Protein AF-A0A7S3TQH4-F1 (afdb_monomer_lite)

Radius of gyration: 14.32 Å; chains: 1; bounding box: 44×24×31 Å

Structure (mmCIF, N/CA/C/O backbone):
data_AF-A0A7S3TQH4-F1
#
_entry.id   AF-A0A7S3TQH4-F1
#
loop_
_atom_site.group_PDB
_atom_site.id
_atom_site.type_symbol
_atom_site.label_atom_id
_atom_site.label_alt_id
_atom_site.label_comp_id
_atom_site.label_asym_id
_atom_site.label_entity_id
_atom_site.label_seq_id
_atom_site.pdbx_PDB_ins_code
_atom_site.Cartn_x
_atom_site.Cartn_y
_atom_site.Cartn_z
_atom_site.occupancy
_atom_site.B_iso_or_equiv
_atom_site.auth_seq_id
_atom_site.auth_comp_id
_atom_site.auth_asym_id
_atom_site.auth_atom_id
_atom_site.pdbx_PDB_model_num
ATOM 1 N N . GLY A 1 1 ? 15.766 -11.683 -3.953 1.00 62.03 1 GLY A N 1
ATOM 2 C CA . GLY A 1 1 ? 15.327 -10.357 -3.471 1.00 62.03 1 GLY A CA 1
ATOM 3 C C . GLY A 1 1 ? 14.874 -10.472 -2.030 1.00 62.03 1 GLY A C 1
ATOM 4 O O . GLY A 1 1 ? 14.297 -11.494 -1.687 1.00 62.03 1 GLY A O 1
ATOM 5 N N . PHE A 1 2 ? 15.157 -9.471 -1.198 1.00 79.88 2 PHE A N 1
ATOM 6 C CA . PHE A 1 2 ? 14.740 -9.440 0.209 1.00 79.88 2 PHE A CA 1
ATOM 7 C C . PHE A 1 2 ? 13.280 -8.990 0.351 1.00 79.88 2 PHE A C 1
ATOM 9 O O . PHE A 1 2 ? 12.819 -8.143 -0.426 1.00 79.88 2 PHE A O 1
ATOM 16 N N . ALA A 1 3 ? 12.575 -9.569 1.326 1.00 89.88 3 ALA A N 1
ATOM 17 C CA . ALA A 1 3 ? 11.211 -9.183 1.672 1.00 89.88 3 ALA A CA 1
ATOM 18 C C . ALA A 1 3 ? 11.186 -7.756 2.238 1.00 89.88 3 ALA A C 1
ATOM 20 O O . ALA A 1 3 ? 12.137 -7.332 2.894 1.00 89.88 3 ALA A O 1
ATOM 21 N N . LYS A 1 4 ? 10.121 -7.011 1.943 1.00 93.38 4 LYS A N 1
ATOM 22 C CA . LYS A 1 4 ? 9.895 -5.647 2.441 1.00 93.38 4 LYS A CA 1
ATOM 23 C C . LYS A 1 4 ? 8.472 -5.557 2.950 1.00 93.38 4 LYS A C 1
ATOM 25 O O . LYS A 1 4 ? 7.587 -6.132 2.326 1.00 93.38 4 LYS A O 1
ATOM 30 N N . THR A 1 5 ? 8.257 -4.790 4.005 1.00 96.19 5 THR A N 1
ATOM 31 C CA . THR A 1 5 ? 6.910 -4.434 4.442 1.00 96.19 5 THR A CA 1
ATOM 32 C C . THR A 1 5 ? 6.827 -2.924 4.510 1.00 96.19 5 THR A C 1
ATOM 34 O O . THR A 1 5 ? 7.639 -2.295 5.185 1.00 96.19 5 THR A O 1
ATOM 37 N N . LEU A 1 6 ? 5.873 -2.351 3.783 1.00 96.00 6 LEU A N 1
ATOM 38 C CA . LEU A 1 6 ? 5.499 -0.953 3.935 1.00 96.00 6 LEU A CA 1
ATOM 39 C C . LEU A 1 6 ? 4.261 -0.897 4.823 1.00 96.00 6 LEU A C 1
ATOM 41 O O . LEU A 1 6 ? 3.276 -1.565 4.523 1.00 96.00 6 LEU A O 1
ATOM 45 N N . VAL A 1 7 ? 4.316 -0.110 5.892 1.00 97.19 7 VAL A N 1
ATOM 46 C CA . VAL A 1 7 ? 3.204 0.050 6.829 1.00 97.19 7 VAL A CA 1
ATOM 47 C C . VAL A 1 7 ? 2.745 1.499 6.798 1.00 97.19 7 VAL A C 1
ATOM 49 O O . VAL A 1 7 ? 3.547 2.409 7.001 1.00 97.19 7 VAL A O 1
ATOM 52 N N . LEU A 1 8 ? 1.460 1.706 6.532 1.00 96.25 8 LEU A N 1
ATOM 53 C CA . LEU A 1 8 ? 0.815 3.011 6.530 1.00 96.25 8 LEU A CA 1
ATOM 54 C C . LEU A 1 8 ? -0.213 3.048 7.647 1.00 96.25 8 LEU A C 1
ATOM 56 O O . LEU A 1 8 ? -1.069 2.173 7.735 1.00 96.25 8 LEU A O 1
ATOM 60 N N . LYS A 1 9 ? -0.150 4.086 8.477 1.00 96.31 9 LYS A N 1
ATOM 61 C CA . LYS A 1 9 ? -1.147 4.329 9.513 1.00 96.31 9 LYS A CA 1
ATOM 62 C C . LYS A 1 9 ? -1.999 5.521 9.115 1.00 96.31 9 LYS A C 1
ATOM 64 O O . LYS A 1 9 ? -1.477 6.616 8.911 1.00 96.31 9 LYS A O 1
ATOM 69 N N . VAL A 1 10 ? -3.302 5.303 9.000 1.00 94.38 10 VAL A N 1
ATOM 70 C CA . VAL A 1 10 ? -4.258 6.347 8.637 1.00 94.38 10 VAL A CA 1
ATOM 71 C C . VAL A 1 10 ? -4.326 7.379 9.765 1.00 94.38 10 VAL A C 1
ATOM 73 O O . VAL A 1 10 ? -4.589 7.038 10.917 1.00 94.38 10 VAL A O 1
ATOM 76 N N . ALA A 1 11 ? -4.059 8.644 9.444 1.00 93.75 11 ALA A N 1
ATOM 77 C CA . ALA A 1 11 ? -3.984 9.735 10.422 1.00 93.75 11 ALA A CA 1
ATOM 78 C C . ALA A 1 11 ? -5.213 10.661 10.417 1.00 93.75 11 ALA A C 1
ATOM 80 O O . ALA A 1 11 ? -5.319 11.540 11.268 1.00 93.75 11 ALA A O 1
ATOM 81 N N . ALA A 1 12 ? -6.128 10.479 9.466 1.00 92.00 12 ALA A N 1
ATOM 82 C CA . ALA A 1 12 ? -7.334 11.282 9.299 1.00 92.00 12 ALA A CA 1
ATOM 83 C C . ALA A 1 12 ? -8.555 10.370 9.184 1.00 92.00 12 ALA A C 1
ATOM 85 O O . ALA A 1 12 ? -8.422 9.208 8.807 1.00 92.00 12 ALA A O 1
ATOM 86 N N . SER A 1 13 ? -9.736 10.891 9.507 1.00 94.25 13 SER A N 1
ATOM 87 C CA . SER A 1 13 ? -10.961 10.115 9.343 1.00 94.25 13 SER A CA 1
ATOM 88 C C . SER A 1 13 ? -11.274 9.962 7.857 1.00 94.25 13 SER A C 1
ATOM 90 O O . SER A 1 13 ? -11.422 10.958 7.149 1.00 94.25 13 SER A O 1
ATOM 92 N N . LEU A 1 14 ? -11.298 8.715 7.389 1.00 92.19 14 LEU A N 1
ATOM 93 C CA . LEU A 1 14 ? -11.472 8.350 5.985 1.00 92.19 14 LEU A CA 1
ATOM 94 C C . LEU A 1 14 ? -12.351 7.103 5.884 1.00 92.19 14 LEU A C 1
ATOM 96 O O . LEU A 1 14 ? -12.193 6.164 6.665 1.00 92.19 14 LEU A O 1
ATOM 100 N N . THR A 1 15 ? -13.234 7.064 4.887 1.00 92.94 15 THR A N 1
ATOM 101 C CA . THR A 1 15 ? -13.966 5.840 4.529 1.00 92.94 15 THR A CA 1
ATOM 102 C C . THR A 1 15 ? -13.047 4.835 3.829 1.00 92.94 15 THR A C 1
ATOM 104 O O . THR A 1 15 ? -11.970 5.191 3.341 1.00 92.94 15 THR A O 1
ATOM 107 N N . ALA A 1 16 ? -13.478 3.575 3.726 1.00 92.00 16 ALA A N 1
ATOM 108 C CA . ALA A 1 16 ? -12.741 2.538 2.999 1.00 92.00 16 ALA A CA 1
ATOM 109 C C . ALA A 1 16 ? -12.470 2.940 1.536 1.00 92.00 16 ALA A C 1
ATOM 111 O O . ALA A 1 16 ? -11.372 2.734 1.019 1.00 92.00 16 ALA A O 1
ATOM 112 N N . GLU A 1 17 ? -13.443 3.578 0.883 1.00 94.12 17 GLU A N 1
ATOM 113 C CA . GLU A 1 17 ? -13.337 4.069 -0.491 1.00 94.12 17 GLU A CA 1
ATOM 114 C C . GLU A 1 17 ? -12.305 5.183 -0.614 1.00 94.12 17 GLU A C 1
ATOM 116 O O . GLU A 1 17 ? -11.505 5.175 -1.550 1.00 94.12 17 GLU A O 1
ATOM 121 N N . GLN A 1 18 ? -12.293 6.118 0.339 1.00 94.56 18 GLN A N 1
ATOM 122 C CA . GLN A 1 18 ? -11.315 7.201 0.365 1.00 94.56 18 GLN A CA 1
ATOM 123 C C . GLN A 1 18 ? -9.906 6.660 0.602 1.00 94.56 18 GLN A C 1
ATOM 125 O O . GLN A 1 18 ? -8.977 7.051 -0.102 1.00 94.56 18 GLN A O 1
ATOM 130 N N . VAL A 1 19 ? -9.746 5.719 1.537 1.00 93.12 19 VAL A N 1
ATOM 131 C CA . VAL A 1 19 ? -8.467 5.039 1.774 1.00 93.12 19 VAL A CA 1
ATOM 132 C C . VAL A 1 19 ? -7.986 4.352 0.497 1.00 93.12 19 VAL A C 1
ATOM 134 O O . VAL A 1 19 ? -6.874 4.618 0.044 1.00 93.12 19 VAL A O 1
ATOM 137 N N . ALA A 1 20 ? -8.821 3.517 -0.127 1.00 94.94 20 ALA A N 1
ATOM 138 C CA . ALA A 1 20 ? -8.453 2.822 -1.355 1.00 94.94 20 ALA A CA 1
ATOM 139 C C . ALA A 1 20 ? -8.092 3.811 -2.477 1.00 94.94 20 ALA A C 1
ATOM 141 O O . ALA A 1 20 ? -7.069 3.645 -3.140 1.00 94.94 20 ALA A O 1
ATOM 142 N N . ALA A 1 21 ? -8.878 4.875 -2.663 1.00 94.56 21 ALA A N 1
ATOM 143 C CA . ALA A 1 21 ? -8.606 5.902 -3.664 1.00 94.56 21 ALA A CA 1
ATOM 144 C C . ALA A 1 21 ? -7.258 6.603 -3.429 1.00 94.56 21 ALA A C 1
ATOM 146 O O . ALA A 1 21 ? -6.449 6.663 -4.355 1.00 94.56 21 ALA A O 1
ATOM 147 N N . HIS A 1 22 ? -6.982 7.052 -2.200 1.00 94.62 22 HIS A N 1
ATOM 148 C CA . HIS A 1 22 ? -5.733 7.735 -1.846 1.00 94.62 22 HIS A CA 1
ATOM 149 C C . HIS A 1 22 ? -4.496 6.846 -1.991 1.00 94.62 22 HIS A C 1
ATOM 151 O O . HIS A 1 22 ? -3.430 7.339 -2.355 1.00 94.62 22 HIS A O 1
ATOM 157 N N . ILE A 1 23 ? -4.616 5.538 -1.747 1.00 95.00 23 ILE A N 1
ATOM 158 C CA . ILE A 1 23 ? -3.516 4.597 -1.995 1.00 95.00 23 ILE A CA 1
ATOM 159 C C . ILE A 1 23 ? -3.266 4.424 -3.495 1.00 95.00 23 ILE A C 1
ATOM 161 O O . ILE A 1 23 ? -2.116 4.383 -3.928 1.00 95.00 23 ILE A O 1
ATOM 165 N N . LEU A 1 24 ? -4.319 4.322 -4.308 1.00 94.81 24 LEU A N 1
ATOM 166 C CA . LEU A 1 24 ? -4.191 4.037 -5.740 1.00 94.81 24 LEU A CA 1
ATOM 167 C C . LEU A 1 24 ? -3.790 5.266 -6.563 1.00 94.81 24 LEU A C 1
ATOM 169 O O . LEU A 1 24 ? -3.138 5.116 -7.597 1.00 94.81 24 LEU A O 1
ATOM 173 N N . GLU A 1 25 ? -4.172 6.465 -6.128 1.00 94.19 25 GLU A N 1
ATOM 174 C CA . GLU A 1 25 ? -3.896 7.740 -6.796 1.00 94.19 25 GLU A CA 1
ATOM 175 C C . GLU A 1 25 ? -2.416 7.918 -7.200 1.00 94.19 25 GLU A C 1
ATOM 177 O O . GLU A 1 25 ? -2.156 8.077 -8.397 1.00 94.19 25 GLU A O 1
ATOM 182 N N . PRO A 1 26 ? -1.422 7.797 -6.297 1.00 94.06 26 PRO A N 1
ATOM 183 C CA . PRO A 1 26 ? -0.012 7.953 -6.662 1.00 94.06 26 PRO A CA 1
ATOM 184 C C . PRO A 1 26 ? 0.563 6.764 -7.453 1.00 94.06 26 PRO A C 1
ATOM 186 O O . PRO A 1 26 ? 1.627 6.895 -8.072 1.00 94.06 26 PRO A O 1
ATOM 189 N N . ILE A 1 27 ? -0.116 5.612 -7.451 1.00 95.06 27 ILE A N 1
ATOM 190 C CA . ILE A 1 27 ? 0.316 4.387 -8.141 1.00 95.06 27 ILE A CA 1
ATOM 191 C C . ILE A 1 27 ? -0.097 4.424 -9.619 1.00 95.06 27 ILE A C 1
ATOM 193 O O . ILE A 1 27 ? 0.687 4.047 -10.492 1.00 95.06 27 ILE A O 1
ATOM 197 N N . ARG A 1 28 ? -1.306 4.916 -9.922 1.00 93.38 28 ARG A N 1
ATOM 198 C CA . ARG A 1 28 ? -1.870 5.008 -11.285 1.00 93.38 28 ARG A CA 1
ATOM 199 C C . ARG A 1 28 ? -0.904 5.580 -12.335 1.00 93.38 28 ARG A C 1
ATOM 201 O O . ARG A 1 28 ? -0.685 4.898 -13.343 1.00 93.38 28 ARG A O 1
ATOM 208 N N . PRO A 1 29 ? -0.292 6.769 -12.153 1.00 92.56 29 PRO A N 1
ATOM 209 C CA . PRO A 1 29 ? 0.619 7.321 -13.158 1.00 92.56 29 PRO A CA 1
ATOM 210 C C . PRO A 1 29 ? 1.861 6.440 -13.360 1.0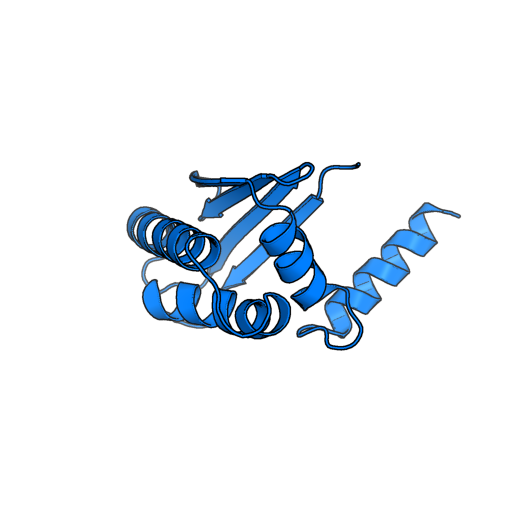0 92.56 29 PRO A C 1
ATOM 212 O O . PRO A 1 29 ? 2.305 6.250 -14.491 1.00 92.56 29 PRO A O 1
ATOM 215 N N . ARG A 1 30 ? 2.356 5.797 -12.295 1.00 92.69 30 ARG A N 1
ATOM 216 C CA . ARG A 1 30 ? 3.516 4.886 -12.330 1.00 92.69 30 ARG A CA 1
ATOM 217 C C . ARG A 1 30 ? 3.229 3.552 -13.019 1.00 92.69 30 ARG A C 1
ATOM 219 O O . ARG A 1 30 ? 4.154 2.828 -13.380 1.00 92.69 30 ARG A O 1
ATOM 226 N N . MET A 1 31 ? 1.956 3.235 -13.240 1.00 91.62 31 MET A N 1
ATOM 227 C CA . MET A 1 31 ? 1.520 2.077 -14.022 1.00 91.62 31 MET A CA 1
ATOM 228 C C . MET A 1 31 ? 1.220 2.406 -15.491 1.00 91.62 31 MET A C 1
ATOM 230 O O . MET A 1 31 ? 0.785 1.521 -16.230 1.00 91.62 31 MET A O 1
ATOM 234 N N . GLY A 1 32 ? 1.500 3.639 -15.932 1.00 84.06 32 GLY A N 1
ATOM 235 C CA . GLY A 1 32 ? 1.256 4.102 -17.299 1.00 84.06 32 GLY A CA 1
ATOM 236 C C . GLY A 1 32 ? -0.113 4.759 -17.495 1.00 84.06 32 GLY A C 1
ATOM 237 O O . GLY A 1 32 ? -0.651 4.716 -18.596 1.00 84.06 32 GLY A O 1
ATOM 238 N N . GLY A 1 33 ? -0.712 5.320 -16.437 1.00 66.50 33 GLY A N 1
ATOM 239 C CA . GLY A 1 33 ? -1.964 6.091 -16.507 1.00 66.50 33 GLY A CA 1
ATOM 240 C C . GLY A 1 33 ? -3.249 5.259 -16.632 1.00 66.50 33 GLY A C 1
ATOM 241 O O . GLY A 1 33 ? -4.334 5.782 -16.397 1.00 66.50 33 GLY A O 1
ATOM 242 N N . GLY A 1 34 ? -3.142 3.959 -16.923 1.00 65.06 34 GLY A N 1
ATOM 243 C CA . GLY A 1 34 ? -4.239 2.990 -16.931 1.00 65.06 34 GLY A CA 1
ATOM 244 C C . GLY A 1 34 ? -3.893 1.788 -16.054 1.00 65.06 34 GLY A C 1
ATOM 245 O O . GLY A 1 34 ? -3.019 0.996 -16.390 1.00 65.06 34 GLY A O 1
ATOM 246 N N . GLY A 1 35 ? -4.572 1.664 -14.914 1.00 63.59 35 GLY A N 1
ATOM 247 C CA . GLY A 1 35 ? -4.259 0.695 -13.858 1.00 63.59 35 GLY A CA 1
ATOM 248 C C . GLY A 1 35 ? -4.459 -0.779 -14.181 1.00 63.59 35 GLY A C 1
ATOM 249 O O . GLY A 1 35 ? -3.925 -1.639 -13.480 1.00 63.59 35 GLY A O 1
ATOM 250 N N . GLY A 1 36 ? -5.227 -1.066 -15.233 1.00 84.19 36 GLY A N 1
ATOM 251 C CA . GLY A 1 36 ? -5.624 -2.417 -15.609 1.00 84.19 36 GLY A CA 1
ATOM 252 C C . GLY A 1 36 ? -6.262 -3.213 -14.462 1.00 84.19 36 GLY A C 1
ATOM 253 O O . GLY A 1 36 ? -6.545 -2.702 -13.381 1.00 84.19 36 GLY A O 1
ATOM 254 N N . ARG A 1 37 ? -6.408 -4.521 -14.694 1.00 91.06 37 ARG A N 1
ATOM 255 C CA . ARG A 1 37 ? -6.983 -5.468 -13.723 1.00 91.06 37 ARG A CA 1
ATOM 256 C C . ARG A 1 37 ? -6.239 -5.510 -12.385 1.00 91.06 37 ARG A C 1
ATOM 258 O O . ARG A 1 37 ? -6.807 -5.926 -11.382 1.00 91.06 37 ARG A O 1
ATOM 265 N N . GLU A 1 38 ? -4.968 -5.119 -12.367 1.00 93.50 38 GLU A N 1
ATOM 266 C CA . GLU A 1 38 ? -4.121 -5.170 -11.175 1.00 93.50 38 GLU A CA 1
ATOM 267 C C . GLU A 1 38 ? -4.506 -4.090 -10.156 1.00 93.50 38 GLU A C 1
ATOM 269 O O . GLU A 1 38 ? -4.615 -4.398 -8.970 1.00 93.50 38 GLU A O 1
ATOM 274 N N . LEU A 1 39 ? -4.764 -2.851 -10.604 1.00 94.12 39 LEU A N 1
ATOM 275 C CA . LEU A 1 39 ? -5.272 -1.803 -9.712 1.00 94.12 39 LEU A CA 1
ATOM 276 C C . LEU A 1 39 ? -6.707 -2.067 -9.279 1.00 94.12 39 LEU A C 1
ATOM 278 O O . LEU A 1 39 ? -7.014 -1.812 -8.121 1.00 94.12 39 LEU A O 1
ATOM 282 N N . ASP A 1 40 ? -7.549 -2.613 -10.157 1.00 94.69 40 ASP A N 1
ATOM 283 C CA . ASP A 1 40 ? -8.927 -2.966 -9.796 1.00 94.69 40 ASP A CA 1
ATOM 284 C C . ASP A 1 40 ? -8.938 -4.050 -8.706 1.00 94.69 40 ASP A C 1
ATOM 286 O O . ASP A 1 40 ? -9.649 -3.947 -7.711 1.00 94.69 40 ASP A O 1
ATOM 290 N N . THR A 1 41 ? -8.067 -5.055 -8.837 1.00 96.56 41 THR A N 1
ATOM 291 C CA . THR A 1 41 ? -7.906 -6.108 -7.824 1.00 96.56 41 THR A CA 1
ATOM 292 C C . THR A 1 41 ? -7.361 -5.545 -6.511 1.00 96.56 41 THR A C 1
ATOM 294 O O . THR A 1 41 ? -7.865 -5.886 -5.444 1.00 96.56 41 THR A O 1
ATOM 297 N N . LEU A 1 42 ? -6.349 -4.668 -6.556 1.00 97.25 42 LEU A N 1
ATOM 298 C CA . LEU A 1 42 ? -5.832 -4.031 -5.343 1.00 97.25 42 LEU A CA 1
ATOM 299 C C . LEU A 1 42 ? -6.898 -3.150 -4.674 1.00 97.25 42 LEU A C 1
ATOM 301 O O . LEU A 1 42 ? -7.005 -3.156 -3.450 1.00 97.25 42 LEU A O 1
ATOM 305 N N . GLN A 1 43 ? -7.700 -2.430 -5.461 1.00 96.69 43 GLN A N 1
ATOM 306 C CA . GLN A 1 43 ? -8.817 -1.634 -4.963 1.00 96.69 43 GLN A CA 1
ATOM 307 C C . GLN A 1 43 ? -9.820 -2.504 -4.217 1.00 96.69 43 GLN A C 1
ATOM 309 O O . GLN A 1 43 ? -10.168 -2.188 -3.084 1.00 96.69 43 GLN A O 1
ATOM 314 N N . GLN A 1 44 ? -10.234 -3.611 -4.831 1.00 97.75 44 GLN A N 1
ATOM 315 C CA . GLN A 1 44 ? -11.169 -4.562 -4.243 1.00 97.75 44 GLN A CA 1
ATOM 316 C C . GLN A 1 44 ? -10.643 -5.102 -2.902 1.00 97.75 44 GLN A C 1
ATOM 318 O O . GLN A 1 44 ? -11.351 -5.045 -1.900 1.00 97.75 44 GLN A O 1
ATOM 323 N N . ILE A 1 45 ? -9.373 -5.528 -2.857 1.00 98.25 45 ILE A N 1
ATOM 324 C CA . ILE A 1 45 ? -8.720 -6.019 -1.631 1.00 98.25 45 ILE A CA 1
ATOM 325 C C . ILE A 1 45 ? -8.726 -4.953 -0.527 1.00 98.25 45 ILE A C 1
ATOM 327 O O . ILE A 1 45 ? -8.984 -5.267 0.633 1.00 98.25 45 ILE A O 1
ATOM 331 N N . LEU A 1 46 ? -8.429 -3.695 -0.867 1.00 97.69 46 LEU A N 1
ATOM 332 C CA . LEU A 1 46 ? -8.422 -2.599 0.104 1.00 97.69 46 LEU A CA 1
ATOM 333 C C . LEU A 1 46 ? -9.830 -2.295 0.622 1.00 97.69 46 LEU A C 1
ATOM 335 O O . LEU A 1 46 ? -10.001 -2.137 1.826 1.00 97.69 46 LEU A O 1
ATOM 339 N N . LEU A 1 47 ? -10.832 -2.250 -0.260 1.00 96.81 47 LEU A N 1
ATOM 340 C CA . LEU A 1 47 ? -12.225 -2.012 0.120 1.00 96.81 47 LEU A CA 1
ATOM 341 C C . LEU A 1 47 ? -12.736 -3.099 1.067 1.00 96.81 47 LEU A C 1
ATOM 343 O O . LEU A 1 47 ? -13.220 -2.788 2.153 1.00 96.81 47 LEU A O 1
ATOM 347 N N . GLU A 1 48 ? -12.584 -4.365 0.680 1.00 96.88 48 GLU A N 1
ATOM 348 C CA . GLU A 1 48 ? -13.040 -5.511 1.469 1.00 96.88 48 GLU A CA 1
ATOM 349 C C . GLU A 1 48 ? -12.273 -5.612 2.796 1.00 96.88 48 GLU A C 1
ATOM 351 O O . GLU A 1 48 ? -12.879 -5.775 3.856 1.00 96.88 48 GLU A O 1
ATOM 356 N N . GLY A 1 49 ? -10.949 -5.429 2.763 1.00 97.31 49 GLY A N 1
ATOM 357 C CA . GLY A 1 49 ? -10.107 -5.446 3.957 1.00 97.31 49 GLY A CA 1
ATOM 358 C C . GLY A 1 49 ? -10.439 -4.326 4.942 1.00 97.31 49 GLY A C 1
ATOM 359 O O . GLY A 1 49 ? -10.536 -4.568 6.145 1.00 97.31 49 GLY A O 1
ATOM 360 N N . CYS A 1 50 ? -10.643 -3.100 4.455 1.00 95.62 50 CYS A N 1
ATOM 361 C CA . CYS A 1 50 ? -11.029 -1.976 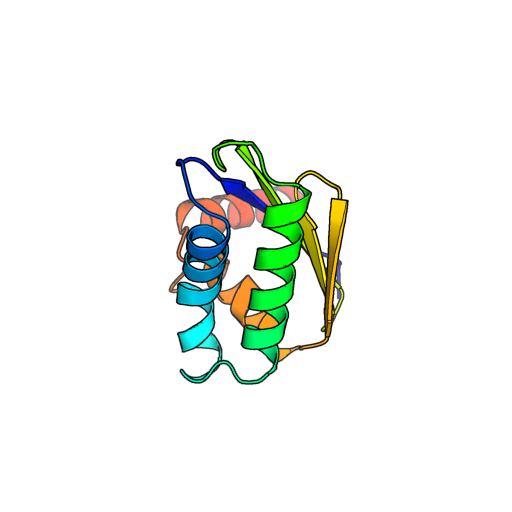5.302 1.00 95.62 50 CYS A CA 1
ATOM 362 C C . CYS A 1 50 ? -12.450 -2.141 5.848 1.00 95.62 50 CYS A C 1
ATOM 364 O O . CYS A 1 50 ? -12.655 -1.923 7.038 1.00 95.62 50 CYS A O 1
ATOM 366 N N . ALA A 1 51 ? -13.411 -2.580 5.032 1.00 93.50 51 ALA A N 1
ATOM 367 C CA . ALA A 1 51 ? -14.776 -2.828 5.493 1.00 93.50 51 ALA A CA 1
ATOM 368 C C . ALA A 1 51 ? -14.833 -3.882 6.612 1.00 93.50 51 ALA A C 1
ATOM 370 O O . ALA A 1 51 ? -15.642 -3.764 7.530 1.00 93.50 51 ALA A O 1
ATOM 371 N N . ALA A 1 52 ? -13.963 -4.894 6.556 1.00 94.56 52 ALA A N 1
ATOM 372 C CA . ALA A 1 52 ? -13.920 -5.964 7.546 1.00 94.56 52 ALA A CA 1
ATOM 373 C C . ALA A 1 52 ? -13.116 -5.616 8.811 1.00 94.56 52 ALA A C 1
ATOM 375 O O . ALA A 1 52 ? -13.429 -6.126 9.890 1.00 94.56 52 ALA A O 1
ATOM 376 N N . HIS A 1 53 ? -12.055 -4.809 8.693 1.00 95.94 53 HIS A N 1
ATOM 377 C CA . HIS A 1 53 ? -11.021 -4.734 9.735 1.00 95.94 53 HIS A CA 1
ATOM 378 C C . HIS A 1 53 ? -10.538 -3.325 10.097 1.00 95.94 53 HIS A C 1
ATOM 380 O O . HIS A 1 53 ? -9.707 -3.209 11.000 1.00 95.94 53 HIS A O 1
ATOM 386 N N . ALA A 1 54 ? -11.002 -2.264 9.430 1.00 92.56 54 ALA A N 1
ATOM 387 C CA . ALA A 1 54 ? -10.598 -0.898 9.767 1.00 92.56 54 ALA A CA 1
ATOM 388 C C . ALA A 1 54 ? -11.165 -0.431 11.120 1.00 92.56 54 ALA A C 1
ATOM 390 O O . ALA A 1 54 ? -12.147 -0.968 11.636 1.00 92.56 54 ALA A O 1
ATOM 391 N N . SER A 1 55 ? -10.546 0.605 11.688 1.00 89.38 55 SER A N 1
ATOM 392 C CA . SER A 1 55 ? -11.107 1.329 12.834 1.00 89.38 55 SER A CA 1
ATOM 393 C C . SER A 1 55 ? -12.439 1.990 12.460 1.00 89.38 55 SER A C 1
ATOM 395 O O . SER A 1 55 ? -12.643 2.353 11.304 1.00 89.38 55 SER A O 1
ATOM 397 N N . HIS A 1 56 ? -13.322 2.203 13.443 1.00 82.06 56 HIS A N 1
ATOM 398 C CA . HIS A 1 56 ? -14.691 2.706 13.236 1.00 82.06 56 HIS A CA 1
ATOM 399 C C . HIS A 1 56 ? -14.782 4.010 12.416 1.00 82.06 56 HIS A C 1
ATOM 401 O O . HIS A 1 56 ? -15.735 4.193 11.667 1.00 82.06 56 HIS A O 1
ATOM 407 N N . ASP A 1 57 ? -13.787 4.891 12.520 1.00 85.75 57 ASP A N 1
ATOM 408 C CA . ASP A 1 57 ? -13.686 6.165 11.795 1.00 85.75 57 ASP A CA 1
ATOM 409 C C . ASP A 1 57 ? -12.511 6.208 10.796 1.00 85.75 57 ASP A C 1
ATOM 411 O O . ASP A 1 57 ? -12.164 7.274 10.281 1.00 85.75 57 ASP A O 1
ATOM 415 N N . GLY A 1 58 ? -11.864 5.064 10.554 1.00 86.00 58 GLY A N 1
ATOM 416 C CA . GLY A 1 58 ? -10.653 4.931 9.747 1.00 86.00 58 GLY A CA 1
ATOM 417 C C . GLY A 1 58 ? -9.364 5.370 10.452 1.00 86.00 58 GLY A C 1
ATOM 418 O O . GLY A 1 58 ? -8.293 4.872 10.094 1.00 86.00 58 GLY A O 1
ATOM 419 N N . VAL A 1 59 ? -9.422 6.212 11.489 1.00 94.81 59 VAL A N 1
ATOM 420 C CA . VAL A 1 59 ? -8.231 6.743 12.166 1.00 94.81 59 VAL A CA 1
ATOM 421 C C . VAL A 1 59 ? -7.482 5.625 12.886 1.00 94.81 59 VAL A C 1
ATOM 423 O O . VAL A 1 59 ? -8.041 4.752 13.549 1.00 94.81 59 VAL A O 1
ATOM 426 N N . GLY A 1 60 ? -6.162 5.629 12.735 1.00 94.50 60 GLY A N 1
ATOM 427 C CA . GLY A 1 60 ? -5.279 4.635 13.323 1.00 94.50 60 GLY A CA 1
ATOM 428 C C . GLY A 1 60 ? -5.285 3.281 12.618 1.00 94.50 60 GLY A C 1
ATOM 429 O O . GLY A 1 60 ? -4.477 2.443 13.012 1.00 94.50 60 GLY A O 1
ATOM 430 N N . THR A 1 61 ? -6.114 3.087 11.583 1.00 95.69 61 THR A N 1
ATOM 431 C CA . THR A 1 61 ? -6.092 1.877 10.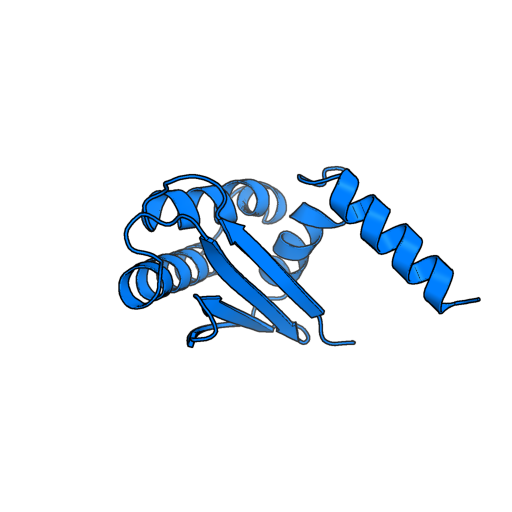751 1.00 95.69 61 THR A CA 1
ATOM 432 C C . THR A 1 61 ? -4.702 1.684 10.163 1.00 95.69 61 THR A C 1
ATOM 434 O O . THR A 1 61 ? -4.146 2.595 9.544 1.00 95.69 61 THR A O 1
ATOM 437 N N . GLU A 1 62 ? -4.143 0.497 10.360 1.00 97.75 62 GLU A N 1
ATOM 438 C CA . GLU A 1 62 ? -2.862 0.093 9.806 1.00 97.75 62 GLU A CA 1
ATOM 439 C C . GLU A 1 62 ? -3.073 -0.699 8.515 1.00 97.75 62 GLU A C 1
ATOM 441 O O . GLU A 1 62 ? -3.758 -1.719 8.514 1.00 97.75 62 GLU A O 1
ATOM 446 N N . LEU A 1 63 ? -2.456 -0.244 7.429 1.00 97.94 63 LEU A N 1
ATOM 447 C CA . LEU A 1 63 ? -2.368 -0.950 6.157 1.00 97.94 63 LEU A CA 1
ATOM 448 C C . LEU A 1 63 ? -0.932 -1.424 5.977 1.00 97.94 63 LEU A C 1
ATOM 450 O O . LEU A 1 63 ? -0.019 -0.605 5.856 1.00 97.94 63 LEU A O 1
ATOM 454 N N . ALA A 1 64 ? -0.726 -2.733 5.933 1.00 98.19 64 ALA A N 1
ATOM 455 C CA . ALA A 1 64 ? 0.585 -3.312 5.696 1.00 98.19 64 ALA A CA 1
ATOM 456 C C . ALA A 1 64 ? 0.634 -3.996 4.327 1.00 98.19 64 ALA A C 1
ATOM 458 O O . ALA A 1 64 ? -0.185 -4.852 3.995 1.00 98.19 64 ALA A O 1
ATOM 459 N N . PHE A 1 65 ? 1.636 -3.618 3.536 1.00 98.12 65 PHE A N 1
ATOM 460 C CA . PHE A 1 65 ? 1.921 -4.164 2.217 1.00 98.12 65 PHE A CA 1
ATOM 461 C C . PHE A 1 65 ? 3.206 -4.982 2.296 1.00 98.12 65 PHE A C 1
ATOM 463 O O . PHE A 1 65 ? 4.306 -4.429 2.345 1.00 98.12 65 PHE A O 1
ATOM 470 N N . GLY A 1 66 ? 3.071 -6.304 2.327 1.00 97.31 66 GLY A N 1
ATOM 471 C CA . GLY A 1 66 ? 4.190 -7.241 2.317 1.00 97.31 66 GLY A CA 1
ATOM 472 C C . GLY A 1 66 ? 4.615 -7.565 0.889 1.00 97.31 66 GLY A C 1
ATOM 473 O O . GLY A 1 66 ? 3.880 -8.217 0.154 1.00 97.31 66 GLY A O 1
ATOM 474 N N . LEU A 1 67 ? 5.814 -7.149 0.490 1.00 95.12 67 LEU A N 1
ATOM 475 C CA . LEU A 1 67 ? 6.359 -7.371 -0.846 1.00 95.12 67 LEU A CA 1
ATOM 476 C C . LEU A 1 67 ? 7.405 -8.490 -0.841 1.00 95.12 67 LEU A C 1
ATOM 478 O O . LEU A 1 67 ? 8.464 -8.378 -0.211 1.00 95.12 67 LEU A O 1
ATOM 482 N N . ARG A 1 68 ? 7.145 -9.553 -1.612 1.00 92.62 68 ARG A N 1
ATOM 483 C CA . ARG A 1 68 ? 8.078 -10.665 -1.850 1.00 92.62 68 ARG A CA 1
ATOM 484 C C . ARG A 1 68 ? 8.114 -11.017 -3.336 1.00 92.62 68 ARG A C 1
ATOM 486 O O . ARG A 1 68 ? 7.231 -11.693 -3.859 1.00 92.62 68 ARG A O 1
ATOM 493 N N . GLY A 1 69 ? 9.165 -10.572 -4.024 1.00 89.38 69 GLY A N 1
ATOM 494 C CA . GLY A 1 69 ? 9.257 -10.718 -5.479 1.00 89.38 69 GLY A CA 1
ATOM 495 C C . GLY A 1 69 ? 8.137 -9.927 -6.175 1.00 89.38 69 GLY A C 1
ATOM 496 O O . GLY A 1 69 ? 7.997 -8.740 -5.884 1.00 89.38 69 GLY A O 1
ATOM 497 N N . PRO A 1 70 ? 7.345 -10.539 -7.074 1.00 91.88 70 PRO A N 1
ATOM 498 C CA . PRO A 1 70 ? 6.199 -9.876 -7.697 1.00 91.88 70 PRO A CA 1
ATOM 499 C C . PRO A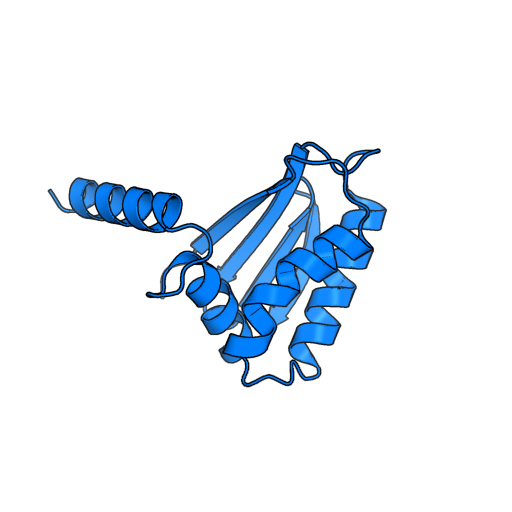 1 70 ? 4.954 -9.838 -6.796 1.00 91.88 70 PRO A C 1
ATOM 501 O O . PRO A 1 70 ? 3.985 -9.175 -7.146 1.00 91.88 70 PRO A O 1
ATOM 504 N N . SER A 1 71 ? 4.952 -10.553 -5.667 1.00 94.25 71 SER A N 1
ATOM 505 C CA . SER A 1 71 ? 3.778 -10.677 -4.804 1.00 94.25 71 SER A CA 1
ATOM 506 C C . SER A 1 71 ? 3.677 -9.521 -3.816 1.00 94.25 71 SER A C 1
ATOM 508 O O . SER A 1 71 ? 4.662 -9.186 -3.155 1.00 94.25 71 SER A O 1
ATOM 510 N N . ILE A 1 72 ? 2.467 -8.990 -3.671 1.00 97.19 72 ILE A N 1
ATOM 511 C CA . ILE A 1 72 ? 2.057 -8.021 -2.657 1.00 97.19 72 ILE A CA 1
ATOM 512 C C . ILE A 1 72 ? 0.971 -8.688 -1.816 1.00 97.19 72 ILE A C 1
ATOM 514 O O . ILE A 1 72 ? -0.099 -9.001 -2.330 1.00 97.19 72 ILE A O 1
ATOM 518 N N . GLY A 1 73 ? 1.254 -8.943 -0.545 1.00 97.88 73 GLY A N 1
ATOM 519 C CA . GLY A 1 73 ? 0.237 -9.256 0.454 1.00 97.88 73 GLY A CA 1
ATOM 520 C C . GLY A 1 73 ? -0.259 -7.969 1.098 1.00 97.88 73 GLY A C 1
ATOM 521 O O . GLY A 1 73 ? 0.544 -7.076 1.355 1.00 97.88 73 GLY A O 1
ATOM 522 N N . VAL A 1 74 ? -1.558 -7.881 1.355 1.00 98.44 74 VAL A N 1
ATOM 523 C CA . VAL A 1 74 ? -2.186 -6.749 2.039 1.00 98.44 74 VAL A CA 1
ATOM 524 C C . VAL A 1 74 ? -2.779 -7.247 3.347 1.00 98.44 74 VAL A C 1
ATOM 526 O O . VAL A 1 74 ? -3.470 -8.269 3.365 1.00 98.44 74 VAL A O 1
ATOM 529 N N . SER A 1 75 ? -2.531 -6.527 4.434 1.00 98.44 75 SER A N 1
ATOM 530 C CA . SER A 1 75 ? -3.240 -6.712 5.696 1.00 98.44 75 SER A CA 1
ATOM 531 C C . SER A 1 75 ? -3.754 -5.391 6.255 1.00 98.44 75 SER A C 1
ATOM 533 O O . SER A 1 75 ? -3.167 -4.332 6.028 1.00 98.44 75 SER A O 1
ATOM 535 N N . VAL A 1 76 ? -4.868 -5.477 6.982 1.00 98.19 76 VAL A N 1
ATOM 536 C CA . VAL A 1 76 ? -5.524 -4.358 7.658 1.00 98.19 76 VAL A CA 1
ATOM 537 C C . VAL A 1 76 ? -5.595 -4.674 9.147 1.00 98.19 76 VAL A C 1
ATOM 539 O O . VAL A 1 76 ? -6.161 -5.696 9.541 1.00 98.19 76 VAL A O 1
ATOM 542 N N . ASN A 1 77 ? -4.977 -3.833 9.980 1.00 97.31 77 ASN A N 1
ATOM 543 C CA . ASN A 1 77 ? -4.861 -4.048 11.428 1.00 97.31 77 ASN A CA 1
ATOM 544 C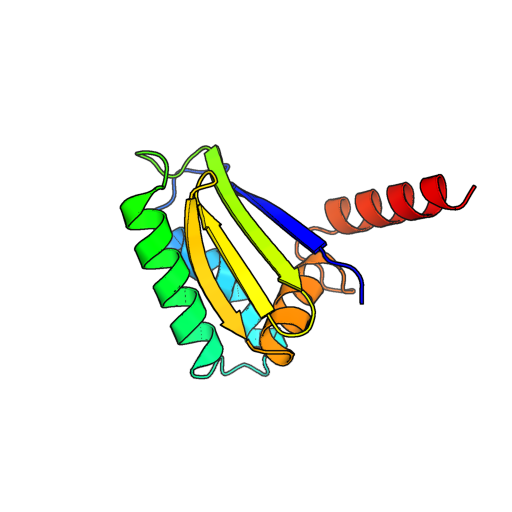 C . ASN A 1 77 ? -4.341 -5.460 11.778 1.00 97.31 77 ASN A C 1
ATOM 546 O O . ASN A 1 77 ? -4.859 -6.136 12.664 1.00 97.31 77 ASN A O 1
ATOM 550 N N . GLY A 1 78 ? -3.345 -5.938 11.023 1.00 97.38 78 GLY A N 1
ATOM 551 C CA . GLY A 1 78 ? -2.748 -7.269 11.183 1.00 97.38 78 GLY A CA 1
ATOM 552 C C . GLY A 1 78 ? -3.529 -8.433 10.551 1.00 97.38 78 GLY A C 1
ATOM 553 O O . GLY A 1 78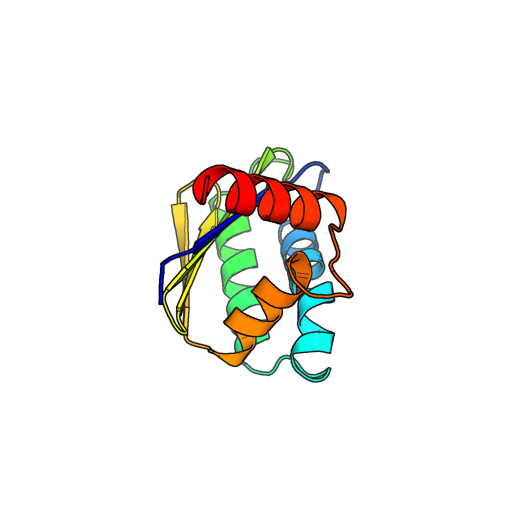 ? -2.978 -9.526 10.442 1.00 97.38 78 GLY A O 1
ATOM 554 N N . ASN A 1 79 ? -4.758 -8.219 10.072 1.00 98.25 79 ASN A N 1
ATOM 555 C CA . ASN A 1 79 ? -5.577 -9.255 9.434 1.00 98.25 79 ASN A CA 1
ATOM 556 C C . ASN A 1 79 ? -5.323 -9.300 7.926 1.00 98.25 79 ASN A C 1
ATOM 558 O O . ASN A 1 79 ? -5.369 -8.268 7.259 1.00 98.25 79 ASN A O 1
ATOM 562 N N . GLY A 1 80 ? -5.046 -10.484 7.374 1.00 98.00 80 GLY A N 1
ATOM 563 C CA . GLY A 1 80 ? -4.800 -10.649 5.939 1.00 98.00 80 GLY A CA 1
ATOM 564 C C . GLY A 1 80 ? -6.041 -10.322 5.108 1.00 98.00 80 GLY A C 1
ATOM 565 O O . GLY A 1 80 ? -7.051 -11.003 5.231 1.00 98.00 80 GLY A O 1
ATOM 566 N N . ALA A 1 81 ? -5.942 -9.311 4.245 1.00 97.94 81 ALA A N 1
ATOM 567 C CA . ALA A 1 81 ? -7.024 -8.862 3.369 1.00 97.94 81 ALA A CA 1
ATOM 568 C C . ALA A 1 81 ? -6.955 -9.498 1.972 1.00 97.94 81 ALA A C 1
ATOM 570 O O . ALA A 1 81 ? -7.970 -9.662 1.307 1.00 97.94 81 ALA A O 1
ATOM 571 N N . GLY A 1 82 ? -5.759 -9.870 1.509 1.00 98.00 82 GLY A N 1
ATOM 572 C CA . GLY A 1 82 ? -5.594 -10.515 0.210 1.00 98.00 82 GLY A CA 1
ATOM 573 C C . GLY A 1 82 ? -4.164 -10.464 -0.303 1.00 98.00 82 GLY A C 1
ATOM 574 O O . GLY A 1 82 ? -3.252 -9.972 0.366 1.00 98.00 82 GLY A O 1
ATOM 575 N N . SER A 1 83 ? -3.952 -10.979 -1.513 1.00 97.44 83 SER A N 1
ATOM 576 C CA . SER A 1 83 ? -2.670 -10.833 -2.199 1.00 97.44 83 SER A CA 1
ATOM 577 C C . SER A 1 83 ? -2.828 -10.725 -3.709 1.00 97.44 83 SER A C 1
ATOM 579 O O . SER A 1 83 ? -3.788 -11.227 -4.290 1.00 97.44 83 SER A O 1
ATOM 581 N N . ILE A 1 84 ? -1.858 -10.071 -4.341 1.00 96.50 84 ILE A N 1
ATOM 582 C CA . ILE A 1 84 ? -1.768 -9.918 -5.788 1.00 96.50 84 ILE A CA 1
ATOM 583 C C . ILE A 1 84 ? -0.333 -10.137 -6.256 1.00 96.50 84 ILE A C 1
ATOM 585 O O . ILE A 1 84 ? 0.616 -9.640 -5.652 1.00 96.50 84 ILE A O 1
ATOM 589 N N . SER A 1 85 ? -0.166 -10.869 -7.357 1.00 95.75 85 SER A N 1
ATOM 590 C CA . SER A 1 85 ? 1.127 -11.035 -8.018 1.00 95.75 85 SER A CA 1
ATOM 591 C C . SER A 1 85 ? 1.202 -10.129 -9.240 1.00 95.75 85 SER A C 1
ATOM 593 O O . SER A 1 85 ? 0.569 -10.394 -10.258 1.00 95.75 85 SER A O 1
ATOM 595 N N . SER A 1 86 ? 1.976 -9.053 -9.137 1.00 94.06 86 SER A N 1
ATOM 596 C CA . SER A 1 86 ? 2.303 -8.180 -10.258 1.00 94.06 86 SER A CA 1
ATOM 597 C C . SER A 1 86 ? 3.617 -7.453 -10.000 1.00 94.06 86 SER A C 1
ATOM 599 O O . SER A 1 86 ? 3.745 -6.647 -9.079 1.00 94.06 86 SER A O 1
ATOM 601 N N . TYR A 1 87 ? 4.599 -7.702 -10.869 1.00 92.44 87 TYR A N 1
ATOM 602 C CA . TYR A 1 87 ? 5.872 -6.983 -10.838 1.00 92.44 87 TYR A CA 1
ATOM 603 C C . TYR A 1 87 ? 5.694 -5.483 -11.109 1.00 92.44 87 TYR A C 1
ATOM 605 O O . TYR A 1 87 ? 6.404 -4.653 -10.545 1.00 92.44 87 TYR A O 1
ATOM 613 N N . ARG A 1 88 ? 4.742 -5.126 -11.979 1.00 93.38 88 ARG A N 1
ATOM 614 C CA . ARG A 1 88 ? 4.478 -3.729 -12.329 1.00 93.38 88 ARG A CA 1
ATOM 615 C C . ARG A 1 88 ? 3.891 -2.988 -11.137 1.00 93.38 88 ARG A C 1
ATOM 617 O O . ARG A 1 88 ? 4.409 -1.936 -10.777 1.00 93.38 88 ARG A O 1
ATOM 624 N N . LEU A 1 89 ? 2.868 -3.563 -10.508 1.00 94.62 89 LEU A N 1
ATOM 625 C CA . LEU A 1 89 ? 2.234 -2.984 -9.332 1.00 94.62 89 LEU A CA 1
ATOM 626 C C . LEU A 1 89 ? 3.203 -2.901 -8.150 1.00 94.62 89 LEU A C 1
ATOM 628 O O . LEU A 1 89 ? 3.265 -1.870 -7.490 1.00 94.62 89 LEU A O 1
ATOM 632 N N . SER A 1 90 ? 4.002 -3.946 -7.903 1.00 94.31 90 SER A N 1
ATOM 633 C CA . SER A 1 90 ? 4.948 -3.950 -6.779 1.00 94.31 90 SER A CA 1
ATOM 634 C C . SER A 1 90 ? 6.030 -2.886 -6.945 1.00 94.31 90 SER A C 1
ATOM 636 O O . SER A 1 90 ? 6.369 -2.184 -5.991 1.00 94.31 90 SER A O 1
ATOM 638 N N . ARG A 1 91 ? 6.529 -2.711 -8.173 1.00 93.12 91 ARG A N 1
ATOM 639 C CA . ARG A 1 91 ? 7.477 -1.650 -8.514 1.00 93.12 91 ARG A CA 1
ATOM 640 C C . ARG A 1 91 ? 6.843 -0.265 -8.409 1.00 93.12 91 ARG A C 1
ATOM 642 O O . ARG A 1 91 ? 7.481 0.627 -7.865 1.00 93.12 91 ARG A O 1
ATOM 649 N N . ALA A 1 92 ? 5.616 -0.091 -8.899 1.00 94.94 92 ALA A N 1
ATOM 650 C CA . ALA A 1 92 ? 4.902 1.182 -8.842 1.00 94.94 92 ALA A CA 1
ATOM 651 C C . ALA A 1 92 ? 4.608 1.605 -7.394 1.00 94.94 92 ALA A C 1
ATOM 653 O O . ALA A 1 92 ? 4.893 2.743 -7.032 1.00 94.94 92 ALA A O 1
ATOM 654 N N . LEU A 1 93 ? 4.137 0.673 -6.555 1.00 95.38 93 LEU A N 1
ATOM 655 C CA . LEU A 1 93 ? 3.879 0.900 -5.132 1.00 95.38 93 LEU A CA 1
ATOM 656 C C . LEU A 1 93 ? 5.148 1.324 -4.385 1.00 95.38 93 LEU A C 1
ATOM 658 O O . LEU A 1 93 ? 5.125 2.299 -3.644 1.00 95.38 93 LEU A O 1
ATOM 662 N N . LEU A 1 94 ? 6.271 0.625 -4.590 1.00 94.19 94 LEU A N 1
ATOM 663 C CA . LEU A 1 94 ? 7.548 1.041 -3.998 1.00 94.19 94 LEU A CA 1
ATOM 664 C C . LEU A 1 94 ? 8.027 2.383 -4.563 1.00 94.19 94 LEU A C 1
ATOM 666 O O . LEU A 1 94 ? 8.551 3.202 -3.810 1.00 94.19 94 LEU A O 1
ATOM 670 N N . GLY A 1 95 ? 7.825 2.618 -5.861 1.00 94.50 95 GLY A N 1
ATOM 671 C CA . GLY A 1 95 ? 8.141 3.881 -6.525 1.00 94.50 95 GLY A CA 1
ATOM 672 C C . GLY A 1 95 ? 7.540 5.068 -5.784 1.00 94.50 95 GLY A C 1
ATOM 673 O O . GLY A 1 95 ? 8.282 5.970 -5.418 1.00 94.50 95 GLY A O 1
ATOM 674 N N . CYS A 1 96 ? 6.258 4.995 -5.408 1.00 96.00 96 CYS A N 1
ATOM 675 C CA . CYS A 1 96 ? 5.570 6.055 -4.663 1.00 96.00 96 CYS A CA 1
ATOM 676 C C . CYS A 1 96 ? 6.328 6.567 -3.429 1.00 96.00 96 CYS A C 1
ATOM 678 O O . CYS A 1 96 ? 6.152 7.725 -3.070 1.00 96.00 96 CYS A O 1
ATOM 680 N N . TYR A 1 97 ? 7.149 5.737 -2.781 1.00 95.19 97 TYR A N 1
ATOM 681 C CA . TYR A 1 97 ? 7.858 6.102 -1.554 1.00 95.19 97 TYR A CA 1
ATOM 682 C C . TYR A 1 97 ? 9.369 6.246 -1.733 1.00 95.19 97 TYR A C 1
ATOM 684 O O . TYR A 1 97 ? 10.000 6.951 -0.946 1.00 95.19 97 TYR A O 1
ATOM 692 N N . PHE A 1 98 ? 9.959 5.608 -2.744 1.00 93.50 98 PHE A N 1
ATOM 693 C CA . PHE A 1 98 ? 11.413 5.504 -2.877 1.00 93.50 98 PHE A CA 1
ATOM 694 C C . PHE A 1 98 ? 11.991 6.137 -4.147 1.00 93.50 98 PHE A C 1
ATOM 696 O O . PHE A 1 98 ? 13.209 6.299 -4.208 1.00 93.50 98 PHE A O 1
ATOM 703 N N . ASP A 1 99 ? 11.175 6.508 -5.137 1.00 93.44 99 ASP A N 1
ATOM 704 C CA . ASP A 1 99 ? 11.664 7.211 -6.329 1.00 93.44 99 ASP A CA 1
ATOM 705 C C . ASP A 1 99 ? 11.892 8.715 -6.087 1.00 93.44 99 ASP A C 1
ATOM 707 O O . ASP A 1 99 ? 11.800 9.208 -4.957 1.00 93.44 99 ASP A O 1
ATOM 711 N N . GLU A 1 100 ? 12.305 9.431 -7.137 1.00 90.56 100 GLU A N 1
ATOM 712 C CA . GLU A 1 100 ? 12.559 10.879 -7.112 1.00 90.56 100 GLU A CA 1
ATOM 713 C C . GLU A 1 100 ? 11.304 11.698 -6.812 1.00 90.56 100 GLU A C 1
ATOM 715 O O . GLU A 1 100 ? 11.378 12.642 -6.024 1.00 90.56 100 GLU A O 1
ATOM 720 N N . ASP A 1 101 ? 10.159 11.241 -7.311 1.00 90.94 101 ASP A N 1
ATOM 721 C CA . ASP A 1 101 ? 8.837 11.847 -7.152 1.00 90.94 101 ASP A CA 1
ATOM 722 C C . ASP A 1 101 ? 8.072 11.261 -5.948 1.00 90.94 101 ASP A C 1
ATOM 724 O O . ASP A 1 101 ? 6.841 11.117 -5.971 1.00 90.94 101 ASP A O 1
ATOM 728 N N . SER A 1 102 ? 8.804 10.866 -4.900 1.00 93.75 102 SER A N 1
ATOM 729 C CA . SER A 1 102 ? 8.242 10.232 -3.707 1.00 93.75 102 SER A CA 1
ATOM 730 C C . SER A 1 102 ? 7.208 11.129 -3.029 1.00 93.75 102 SER A C 1
ATOM 732 O O . SER A 1 102 ? 7.459 12.302 -2.749 1.00 93.75 102 SER A O 1
ATOM 734 N N . ILE A 1 103 ? 6.064 10.545 -2.668 1.00 94.69 103 ILE A N 1
ATOM 735 C CA . ILE A 1 103 ? 4.988 11.231 -1.939 1.00 94.69 103 ILE A CA 1
ATOM 736 C C . ILE A 1 103 ? 5.348 11.497 -0.472 1.00 94.69 103 ILE A C 1
ATOM 738 O O . ILE A 1 103 ? 4.640 12.218 0.226 1.00 94.69 103 ILE A O 1
ATOM 742 N N . SER A 1 104 ? 6.445 10.908 0.014 1.00 93.81 104 SER A N 1
ATOM 743 C CA . SER A 1 104 ? 6.987 11.169 1.345 1.00 93.81 104 SER A CA 1
ATOM 744 C C . SER A 1 104 ? 8.515 11.279 1.287 1.00 93.81 104 SER A C 1
ATOM 746 O O . SER A 1 104 ? 9.236 10.333 1.631 1.00 93.81 104 SER A O 1
ATOM 748 N N . PRO A 1 105 ? 9.048 12.445 0.870 1.00 94.81 105 PRO A N 1
ATOM 749 C CA . PRO A 1 105 ? 10.491 12.660 0.777 1.00 94.81 105 PRO A CA 1
ATOM 750 C C . PRO A 1 105 ? 11.218 12.441 2.111 1.00 94.81 105 PRO A C 1
ATOM 752 O O . PRO A 1 105 ? 12.330 11.914 2.129 1.00 94.81 105 PRO A O 1
ATOM 755 N N . SER A 1 106 ? 10.572 12.789 3.229 1.00 96.12 106 SER A N 1
ATOM 756 C CA . SER A 1 106 ? 11.102 12.580 4.580 1.00 96.12 106 SER A CA 1
ATOM 757 C C . SER A 1 106 ? 11.230 11.096 4.935 1.00 96.12 106 SER A C 1
ATOM 759 O O . SER A 1 106 ? 12.260 10.691 5.475 1.00 96.12 106 SER A O 1
ATOM 761 N N . PHE A 1 107 ? 10.241 10.264 4.586 1.00 94.31 107 PHE A N 1
ATOM 762 C CA . PHE A 1 107 ? 10.321 8.812 4.767 1.00 94.31 107 PHE A CA 1
ATOM 763 C C . PHE A 1 107 ? 11.461 8.215 3.938 1.00 94.31 107 PHE A C 1
ATOM 765 O O . PHE A 1 107 ? 12.292 7.479 4.472 1.00 94.31 107 PHE A O 1
ATOM 772 N N . ARG A 1 108 ? 11.570 8.602 2.661 1.00 95.69 108 ARG A N 1
ATOM 773 C CA . ARG A 1 108 ? 12.663 8.167 1.780 1.00 95.69 108 ARG A CA 1
ATOM 774 C C . ARG A 1 108 ? 14.036 8.483 2.376 1.00 95.69 108 ARG A C 1
ATOM 776 O O . ARG A 1 108 ? 14.908 7.616 2.406 1.00 95.69 108 ARG A O 1
ATOM 783 N N . GLN A 1 109 ? 14.219 9.709 2.871 1.00 95.38 109 GLN A N 1
ATOM 784 C CA . GLN A 1 109 ? 15.469 10.137 3.497 1.00 95.38 109 GLN A CA 1
ATOM 785 C C . GLN A 1 109 ? 15.754 9.370 4.794 1.00 95.38 109 GLN A C 1
ATOM 787 O O . GLN A 1 109 ? 16.885 8.939 5.012 1.00 95.38 109 GLN A O 1
ATOM 792 N N . SER A 1 110 ? 14.737 9.152 5.631 1.00 95.81 110 SER A N 1
ATOM 793 C CA . SER A 1 110 ? 14.866 8.368 6.863 1.00 95.81 110 SER A CA 1
ATOM 794 C C . SER A 1 110 ? 15.329 6.938 6.575 1.00 95.81 110 SER A C 1
ATOM 796 O O . SER A 1 110 ? 16.284 6.466 7.194 1.00 95.81 110 SER A O 1
ATOM 798 N N . CYS A 1 111 ? 14.738 6.280 5.573 1.00 94.06 111 CYS A N 1
ATOM 799 C CA . CYS A 1 111 ? 15.192 4.966 5.131 1.00 94.06 111 CYS A CA 1
ATOM 800 C C . CYS A 1 111 ? 16.635 4.999 4.616 1.00 94.06 111 CYS A C 1
ATOM 802 O O . CYS A 1 111 ? 17.416 4.126 4.983 1.00 94.06 111 CYS A O 1
ATOM 804 N N . ALA A 1 112 ? 17.009 5.994 3.804 1.00 92.69 112 ALA A N 1
ATOM 805 C CA . ALA A 1 112 ? 18.372 6.120 3.287 1.00 92.69 112 ALA A CA 1
ATOM 806 C C . ALA A 1 112 ? 19.408 6.254 4.417 1.00 92.69 112 ALA A C 1
ATOM 808 O O . ALA A 1 112 ? 20.408 5.538 4.418 1.00 92.69 112 ALA A O 1
ATOM 809 N N . HIS A 1 113 ? 19.144 7.106 5.412 1.00 93.31 113 HIS A N 1
ATOM 810 C CA . HIS A 1 113 ? 20.001 7.233 6.592 1.00 93.31 113 HIS A CA 1
ATOM 811 C C . HIS A 1 113 ? 20.089 5.922 7.383 1.00 93.31 113 HIS A C 1
ATOM 813 O O . HIS A 1 113 ? 21.186 5.511 7.755 1.00 93.31 113 HIS A O 1
ATOM 819 N N . GLY A 1 114 ? 18.958 5.243 7.598 1.00 92.75 114 GLY A N 1
ATOM 820 C CA . GLY A 1 114 ? 18.929 3.949 8.280 1.00 92.75 114 GLY A CA 1
ATOM 821 C C . GLY A 1 114 ? 19.757 2.887 7.556 1.00 92.75 114 GLY A C 1
ATOM 822 O O . GLY A 1 114 ? 20.544 2.189 8.187 1.00 92.75 114 GLY A O 1
ATOM 823 N N . PHE A 1 115 ? 19.651 2.808 6.226 1.00 90.12 115 PHE A N 1
ATOM 824 C CA . PHE A 1 115 ? 20.455 1.881 5.427 1.00 90.12 115 PHE A CA 1
ATOM 825 C C . PHE A 1 115 ? 21.953 2.169 5.525 1.00 90.12 115 PHE A C 1
ATOM 827 O O . PHE A 1 115 ? 22.726 1.231 5.684 1.00 90.12 115 PHE A O 1
ATOM 834 N N . ILE A 1 116 ? 22.368 3.437 5.456 1.00 92.94 116 ILE A N 1
ATOM 835 C CA . ILE A 1 116 ? 23.784 3.811 5.594 1.00 92.94 116 ILE A CA 1
ATOM 836 C C . ILE A 1 116 ? 24.313 3.396 6.969 1.00 92.94 116 ILE A C 1
ATOM 838 O O . ILE A 1 116 ? 25.376 2.787 7.045 1.00 92.94 116 ILE A O 1
ATOM 842 N N . ALA A 1 117 ? 23.553 3.658 8.034 1.00 93.75 117 ALA A N 1
ATOM 843 C CA . ALA A 1 117 ? 23.944 3.305 9.397 1.00 93.75 117 ALA A CA 1
ATOM 844 C C . ALA A 1 117 ? 24.088 1.787 9.617 1.00 93.75 117 ALA A C 1
ATOM 846 O O . ALA A 1 117 ? 24.857 1.372 10.471 1.00 93.75 117 ALA A O 1
ATOM 847 N N . MET A 1 118 ? 23.374 0.953 8.852 1.00 91.25 118 MET A N 1
ATOM 848 C CA . MET A 1 118 ? 23.500 -0.510 8.925 1.00 91.25 118 MET A CA 1
ATOM 849 C C . MET A 1 118 ? 24.724 -1.073 8.186 1.00 91.25 118 MET A C 1
ATOM 851 O O . MET A 1 118 ? 25.032 -2.252 8.347 1.00 91.25 118 MET A O 1
ATOM 855 N N . LEU A 1 119 ? 25.372 -0.280 7.328 1.00 88.44 119 LEU A N 1
ATOM 856 C CA . LEU A 1 119 ? 26.534 -0.699 6.532 1.00 88.44 119 LEU A CA 1
ATOM 857 C C . LEU A 1 119 ? 27.876 -0.296 7.163 1.00 88.44 119 LEU A C 1
ATOM 859 O O . LEU A 1 119 ? 28.923 -0.627 6.605 1.00 88.44 119 LEU A O 1
ATOM 863 N N . GLN A 1 120 ? 27.833 0.437 8.275 1.00 73.94 120 GLN A N 1
ATOM 864 C CA . GLN A 1 120 ? 28.986 0.876 9.064 1.00 73.94 120 GLN A CA 1
ATOM 865 C C . GLN A 1 120 ? 29.224 -0.081 10.231 1.00 73.94 120 GLN A C 1
ATOM 867 O O . GLN A 1 120 ? 30.413 -0.299 10.548 1.00 73.94 120 GLN A O 1
#

InterPro domains:
  IPR036298 Chalcone isomerase superfamily [SSF54626] (7-119)

Secondary structure (DSSP, 8-state):
---EEEEEE--S---HHHHHHHHHTTHHHHTTS--HHHHHHHHHHHHHHHHHHS-TTSTT-EEEEEEETTEEEEEETTEEEEEEE-HHHHHHHHHHHHSTT-S-HHHHHHHHHHHHHHT-

Foldseek 3Di:
DDKDKDKDFAADQDALQRVLCVLCVQLCVLLVNHCPPQSVVSSVLSSQQCVVAADPRNGRWMWMWIDDQQKTWIHIPNHTSDMDGGPSSSVSSVCCCAPPVHPCVPSNVVVVVVVVVVVD

Organism: NCBI:txid141414

pLDDT: mean 92.98, std 6.52, range [62.03, 98.44]

Sequence (120 aa):
GFAKTLVLKVAASLTAEQVAAHILEPIRPRMGGGGGRELDTLQQILLEGCAAHASHDGVGTELAFGLRGPSIGVSVNGNGAGSISSYRLSRALLGCYFDEDSISPSFRQSCAHGFIAMLQ